Protein AF-A0A351FQI9-F1 (afdb_monomer)

pLDDT: mean 76.9, std 21.75, range [31.52, 98.38]

Foldseek 3Di:
DALCPDPDVVSNLVSLLVLLVVLDPPVVLVVSLLVQLVDPDLSSNLSSLLSCQSNVNLVSSPVSLLCQLVPPDLVSNVSSLVSCLLHDVVSCPVVVVSNVVSCVVNQPVPDPPDDPDDPPPCPSVVVVVVPPDPNPDDDDPPPDDPDD

Structure (mmCIF, N/CA/C/O backbone):
data_AF-A0A351FQI9-F1
#
_entry.id   AF-A0A351FQI9-F1
#
loop_
_atom_site.group_PDB
_atom_site.id
_atom_site.type_symbol
_atom_site.label_atom_id
_atom_site.label_alt_id
_atom_site.label_comp_id
_atom_site.label_asym_id
_atom_site.label_entity_id
_atom_site.label_seq_id
_atom_site.pdbx_PDB_ins_code
_atom_site.Cartn_x
_atom_site.Cartn_y
_atom_site.Cartn_z
_atom_site.occupancy
_atom_site.B_iso_or_equiv
_atom_site.auth_seq_id
_atom_site.auth_comp_id
_atom_site.auth_asym_id
_atom_site.auth_atom_id
_atom_site.pdbx_PDB_model_num
ATOM 1 N N . MET A 1 1 ? -12.269 -6.468 18.131 1.00 56.91 1 MET A N 1
ATOM 2 C CA . MET A 1 1 ? -11.837 -7.125 16.879 1.00 56.91 1 MET A CA 1
ATOM 3 C C . MET A 1 1 ? -12.024 -6.130 15.751 1.00 56.91 1 MET A C 1
ATOM 5 O O . MET A 1 1 ? -13.149 -5.701 15.520 1.00 56.91 1 MET A O 1
ATOM 9 N N . THR A 1 2 ? -10.935 -5.660 15.147 1.00 82.00 2 THR A N 1
ATOM 10 C CA . THR A 1 2 ? -11.001 -4.618 14.114 1.00 82.00 2 THR A CA 1
ATOM 11 C C . THR A 1 2 ? -11.110 -5.270 12.737 1.00 82.00 2 THR A C 1
ATOM 13 O O . THR A 1 2 ? -10.709 -6.420 12.563 1.00 82.00 2 THR A O 1
ATOM 16 N N . ARG A 1 3 ? -11.647 -4.569 11.729 1.00 92.31 3 ARG A N 1
ATOM 17 C CA . ARG A 1 3 ? -11.693 -5.110 10.354 1.00 92.31 3 ARG A CA 1
ATOM 18 C C . ARG A 1 3 ? -10.292 -5.305 9.749 1.00 92.31 3 ARG A C 1
ATOM 20 O O . ARG A 1 3 ? -10.162 -6.065 8.796 1.00 92.31 3 ARG A O 1
ATOM 27 N N . LEU A 1 4 ? -9.261 -4.693 10.337 1.00 92.81 4 LEU A N 1
ATOM 28 C CA . LEU A 1 4 ? -7.853 -4.940 10.017 1.00 92.81 4 LEU A CA 1
ATOM 29 C C . LEU A 1 4 ? -7.311 -6.264 10.567 1.00 92.81 4 LEU A C 1
ATOM 31 O O . LEU A 1 4 ? -6.253 -6.687 10.132 1.00 92.81 4 LEU A O 1
ATOM 35 N N . ASP A 1 5 ? -8.017 -6.934 11.475 1.00 93.25 5 ASP A N 1
ATOM 36 C CA . ASP A 1 5 ? -7.635 -8.261 11.980 1.00 93.25 5 ASP A CA 1
ATOM 37 C C . ASP A 1 5 ? -8.510 -9.372 11.370 1.00 93.25 5 ASP A C 1
ATOM 39 O O . ASP A 1 5 ? -8.527 -10.504 11.852 1.00 93.25 5 ASP A O 1
ATOM 43 N N . ALA A 1 6 ? -9.296 -9.055 10.334 1.00 96.00 6 ALA A N 1
ATOM 44 C CA . ALA A 1 6 ? -10.146 -10.036 9.672 1.00 96.00 6 ALA A CA 1
ATOM 45 C C . ALA A 1 6 ? -9.291 -11.133 9.007 1.00 96.00 6 ALA A C 1
ATOM 47 O O . ALA A 1 6 ? -8.245 -10.815 8.440 1.00 96.00 6 ALA A O 1
ATOM 48 N N . PRO A 1 7 ? -9.729 -12.406 9.007 1.00 95.75 7 PRO A N 1
ATOM 49 C CA . PRO A 1 7 ? -8.964 -13.494 8.392 1.00 95.75 7 PRO A CA 1
ATOM 50 C C . PRO A 1 7 ? -8.788 -13.300 6.878 1.00 95.75 7 PRO A C 1
ATOM 52 O O . PRO A 1 7 ? -7.731 -13.604 6.327 1.00 95.75 7 PRO A O 1
ATOM 55 N N . ASP A 1 8 ? -9.790 -12.722 6.214 1.00 97.06 8 ASP A N 1
ATOM 56 C CA . ASP A 1 8 ? -9.751 -12.419 4.786 1.00 97.06 8 ASP A CA 1
ATOM 57 C C . ASP A 1 8 ? -8.998 -11.108 4.502 1.00 97.06 8 ASP A C 1
ATOM 59 O O . ASP A 1 8 ? -9.376 -10.023 4.960 1.00 97.06 8 ASP A O 1
ATOM 63 N N . SER A 1 9 ? -7.952 -11.209 3.681 1.00 97.50 9 SER A N 1
ATOM 64 C CA . SER A 1 9 ? -7.152 -10.067 3.238 1.00 97.50 9 SER A CA 1
ATOM 65 C C . SER A 1 9 ? -7.940 -9.021 2.443 1.00 97.50 9 SER A C 1
ATOM 67 O O . SER A 1 9 ? -7.582 -7.847 2.485 1.00 97.50 9 SER A O 1
ATOM 69 N N . ALA A 1 10 ? -9.029 -9.393 1.763 1.00 96.94 10 ALA A N 1
ATOM 70 C CA . ALA A 1 10 ? -9.891 -8.444 1.065 1.00 96.94 10 ALA A CA 1
ATOM 71 C C . ALA A 1 10 ? -10.618 -7.522 2.055 1.00 96.94 10 ALA A C 1
ATOM 73 O O . ALA A 1 10 ? -10.689 -6.311 1.842 1.00 96.94 10 ALA A O 1
ATOM 74 N N . ILE A 1 11 ? -11.095 -8.066 3.180 1.00 97.81 11 ILE A N 1
ATOM 75 C CA . ILE A 1 11 ? -11.727 -7.273 4.244 1.00 97.81 11 ILE A CA 1
ATOM 76 C C . ILE A 1 11 ? -10.700 -6.323 4.867 1.00 97.81 11 ILE A C 1
ATOM 78 O O . ILE A 1 11 ? -10.988 -5.135 5.032 1.00 97.81 11 ILE A O 1
ATOM 82 N N . ARG A 1 12 ? -9.489 -6.817 5.156 1.00 97.88 12 ARG A N 1
ATOM 83 C CA . ARG A 1 12 ? -8.397 -5.981 5.682 1.00 97.88 12 ARG A CA 1
ATOM 84 C C . ARG A 1 12 ? -7.996 -4.883 4.699 1.00 97.88 12 ARG A C 1
ATOM 86 O O . ARG A 1 12 ? -7.794 -3.741 5.107 1.00 97.88 12 ARG A O 1
ATOM 93 N N . PHE A 1 13 ? -7.947 -5.198 3.404 1.00 97.19 13 PHE A N 1
ATOM 94 C CA . PHE A 1 13 ? -7.662 -4.233 2.344 1.00 97.19 13 PHE A CA 1
ATOM 95 C C . PHE A 1 13 ? -8.684 -3.099 2.348 1.00 97.19 13 PHE A C 1
ATOM 97 O O . PHE A 1 13 ? -8.288 -1.938 2.404 1.00 97.19 13 PHE A O 1
ATOM 104 N N . TRP A 1 14 ? -9.982 -3.415 2.344 1.00 96.56 14 TRP A N 1
ATOM 105 C CA . TRP A 1 14 ? -11.033 -2.396 2.358 1.00 96.56 14 TRP A CA 1
ATOM 106 C C . TRP A 1 14 ? -11.047 -1.585 3.654 1.00 96.56 14 TRP A C 1
ATOM 108 O O . TRP A 1 14 ? -11.287 -0.381 3.604 1.00 96.56 14 TRP A O 1
ATOM 118 N N . ALA A 1 15 ? -10.715 -2.199 4.792 1.00 95.69 15 ALA A N 1
ATOM 119 C CA . ALA A 1 15 ? -10.540 -1.478 6.049 1.00 95.69 15 ALA A CA 1
ATOM 120 C C . ALA A 1 15 ? -9.395 -0.451 5.965 1.00 95.69 15 ALA A C 1
ATOM 122 O O . ALA A 1 15 ? -9.604 0.723 6.269 1.00 95.69 15 ALA A O 1
ATOM 123 N N . ALA A 1 16 ? -8.218 -0.856 5.473 1.00 96.00 16 ALA A N 1
ATOM 124 C CA . ALA A 1 16 ? -7.091 0.054 5.256 1.00 96.00 16 ALA A CA 1
ATOM 125 C C . ALA A 1 16 ? -7.427 1.153 4.230 1.00 96.00 16 ALA A C 1
ATOM 127 O O . ALA A 1 16 ? -7.057 2.311 4.409 1.00 96.00 16 ALA A O 1
ATOM 128 N N . MET A 1 17 ? -8.173 0.813 3.174 1.00 94.75 17 MET A N 1
ATOM 129 C CA . MET A 1 17 ? -8.619 1.763 2.150 1.00 94.75 17 MET A CA 1
ATOM 130 C C . MET A 1 17 ? -9.591 2.802 2.730 1.00 94.75 17 MET A C 1
ATOM 132 O O . MET A 1 17 ? -9.505 3.983 2.400 1.00 94.75 17 MET A O 1
ATOM 136 N N . GLY A 1 18 ? -10.451 2.396 3.668 1.00 94.06 18 GLY A N 1
ATOM 137 C CA . GLY A 1 18 ? -11.277 3.315 4.449 1.00 94.06 18 GLY A CA 1
ATOM 138 C C . GLY A 1 18 ? -10.438 4.361 5.187 1.00 94.06 18 GLY A C 1
ATOM 139 O O . GLY A 1 18 ? -10.752 5.546 5.135 1.00 94.06 18 GLY A O 1
ATOM 140 N N . PHE A 1 19 ? -9.316 3.966 5.794 1.00 93.00 19 PHE A N 1
ATOM 141 C CA . PHE A 1 19 ? -8.433 4.914 6.489 1.00 93.00 19 PHE A CA 1
ATOM 142 C C . PHE A 1 19 ? -7.716 5.859 5.526 1.00 93.00 19 PHE A C 1
ATOM 144 O O . PHE A 1 19 ? -7.605 7.053 5.804 1.00 93.00 19 PHE A O 1
ATOM 151 N N . VAL A 1 20 ? -7.291 5.353 4.363 1.00 90.19 20 VAL A N 1
ATOM 152 C CA . VAL A 1 20 ? -6.745 6.180 3.274 1.00 90.19 20 VAL A CA 1
ATOM 153 C C . VAL A 1 20 ? -7.745 7.255 2.844 1.00 90.19 20 VAL A C 1
ATOM 155 O O . VAL A 1 20 ? -7.347 8.394 2.598 1.00 90.19 20 VAL A O 1
ATOM 158 N N . ALA A 1 21 ? -9.027 6.901 2.738 1.00 90.06 21 ALA A N 1
ATOM 159 C CA . ALA A 1 21 ? -10.083 7.829 2.348 1.00 90.06 21 ALA A CA 1
ATOM 160 C C . ALA A 1 21 ? -10.375 8.869 3.440 1.00 90.06 21 ALA A C 1
ATOM 162 O O . ALA A 1 21 ? -10.549 10.041 3.118 1.00 90.06 21 ALA A O 1
ATOM 163 N N . LEU A 1 22 ? -10.378 8.453 4.712 1.00 89.12 22 LEU A N 1
ATOM 164 C CA . LEU A 1 22 ? -10.642 9.333 5.853 1.00 89.12 22 LEU A CA 1
ATOM 165 C C . LEU A 1 22 ? -9.548 10.382 6.075 1.00 89.12 22 LEU A C 1
ATOM 167 O O . LEU A 1 22 ? -9.868 11.483 6.506 1.00 89.12 22 LEU A O 1
ATOM 171 N N . ARG A 1 23 ? -8.274 10.046 5.807 1.00 85.12 23 ARG A N 1
ATOM 172 C CA . ARG A 1 23 ? -7.108 10.928 6.048 1.00 85.12 23 ARG A CA 1
ATOM 173 C C . ARG A 1 23 ? -7.119 11.580 7.432 1.00 85.12 23 ARG A C 1
ATOM 175 O O . ARG A 1 23 ? -6.855 12.768 7.582 1.00 85.12 23 ARG A O 1
ATOM 182 N N . SER A 1 24 ? -7.476 10.794 8.433 1.00 86.25 24 SER A N 1
ATOM 183 C CA . SER A 1 24 ? -7.625 11.274 9.796 1.00 86.25 24 SER A CA 1
ATOM 184 C C . SER A 1 24 ? -6.379 10.944 10.611 1.00 86.25 24 SER A C 1
ATOM 186 O O . SER A 1 24 ? -5.883 9.818 10.558 1.00 86.25 24 SER A O 1
ATOM 188 N N . ASP A 1 25 ? -5.919 11.917 11.396 1.00 86.62 25 ASP A N 1
ATOM 189 C CA . ASP A 1 25 ? -4.901 11.742 12.438 1.00 86.62 25 ASP A CA 1
ATOM 190 C C . ASP A 1 25 ? -5.480 11.165 13.742 1.00 86.62 25 ASP A C 1
ATOM 192 O O . ASP A 1 25 ? -4.869 11.278 14.806 1.00 86.62 25 ASP A O 1
ATOM 196 N N . ASP A 1 26 ? -6.657 10.532 13.677 1.00 91.06 26 ASP A N 1
ATOM 197 C CA . ASP A 1 26 ? -7.210 9.787 14.800 1.00 91.06 26 ASP A CA 1
ATOM 198 C C . ASP A 1 26 ? -6.138 8.830 15.375 1.00 91.06 26 ASP A C 1
ATOM 200 O O . ASP A 1 26 ? -5.546 8.041 14.622 1.00 91.06 26 ASP A O 1
ATOM 204 N N . PRO A 1 27 ? -5.862 8.876 16.695 1.00 90.50 27 PRO A N 1
ATOM 205 C CA . PRO A 1 27 ? -4.794 8.089 17.311 1.00 90.50 27 PRO A CA 1
ATOM 206 C C . PRO A 1 27 ? -4.900 6.584 17.048 1.00 90.50 27 PRO A C 1
ATOM 208 O O . PRO A 1 27 ? -3.887 5.880 16.955 1.00 90.50 27 PRO A O 1
ATOM 211 N N . TRP A 1 28 ? -6.119 6.068 16.903 1.00 89.69 28 TRP A N 1
ATOM 212 C CA . TRP A 1 28 ? -6.340 4.669 16.584 1.00 89.69 28 TRP A CA 1
ATOM 213 C C . TRP A 1 28 ? -5.962 4.355 15.131 1.00 89.69 28 TRP A C 1
ATOM 215 O O . TRP A 1 28 ? -5.283 3.360 14.883 1.00 89.69 28 TRP A O 1
ATOM 225 N N . ILE A 1 29 ? -6.296 5.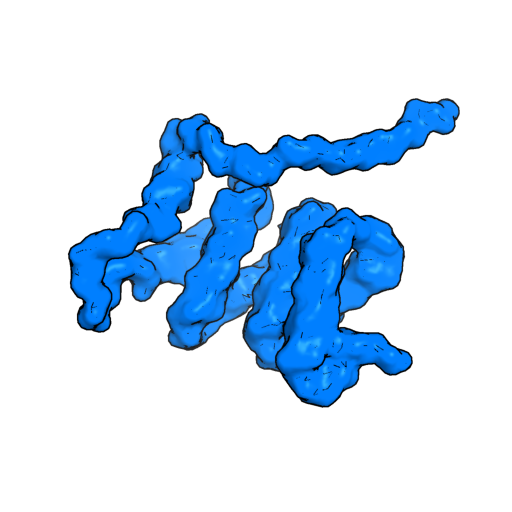220 14.168 1.00 89.69 29 ILE A N 1
ATOM 226 C CA . ILE A 1 29 ? -5.872 5.048 12.766 1.00 89.69 29 ILE A CA 1
ATOM 227 C C . ILE A 1 29 ? -4.345 5.124 12.653 1.00 89.69 29 ILE A C 1
ATOM 229 O O . ILE A 1 29 ? -3.719 4.258 12.032 1.00 89.69 29 ILE A O 1
ATOM 233 N N . VAL A 1 30 ? -3.740 6.124 13.298 1.00 89.75 30 VAL A N 1
ATOM 234 C CA . VAL A 1 30 ? -2.286 6.341 13.299 1.00 89.75 30 VAL A CA 1
ATOM 235 C C . VAL A 1 30 ? -1.533 5.140 13.875 1.00 89.75 30 VAL A C 1
ATOM 237 O O . VAL A 1 30 ? -0.466 4.792 13.371 1.00 89.75 30 VAL A O 1
ATOM 240 N N . SER A 1 31 ? -2.082 4.478 14.896 1.00 91.38 31 SER A N 1
ATOM 241 C CA . SER A 1 31 ? -1.472 3.282 15.493 1.00 91.38 31 SER A CA 1
ATOM 242 C C . SER A 1 31 ? -1.766 1.989 14.723 1.00 91.38 31 SER A C 1
ATOM 244 O O . SER A 1 31 ? -0.949 1.068 14.742 1.00 91.38 31 SER A O 1
ATOM 246 N N . ALA A 1 32 ? -2.885 1.910 13.999 1.00 94.00 32 ALA A N 1
ATOM 247 C CA . ALA A 1 32 ? -3.277 0.710 13.264 1.00 94.00 32 ALA A CA 1
ATOM 248 C C . ALA A 1 32 ? -2.575 0.561 11.900 1.00 94.00 32 ALA A C 1
ATOM 250 O O . ALA A 1 32 ? -2.242 -0.556 11.490 1.00 94.00 32 ALA A O 1
ATOM 251 N N . LEU A 1 33 ? -2.318 1.667 11.194 1.00 95.06 33 LEU A N 1
ATOM 252 C CA . LEU A 1 33 ? -1.694 1.643 9.865 1.00 95.06 33 LEU A CA 1
ATOM 253 C C . LEU A 1 33 ? -0.284 1.009 9.836 1.00 95.06 33 LEU A C 1
ATOM 255 O O . LEU A 1 33 ? -0.034 0.215 8.927 1.00 95.06 33 LEU A O 1
ATOM 259 N N . PRO A 1 34 ? 0.628 1.260 10.802 1.00 96.25 34 PRO A N 1
ATOM 260 C CA . PRO A 1 34 ? 1.934 0.596 10.839 1.00 96.25 34 PRO A CA 1
ATOM 261 C C . PRO A 1 34 ? 1.842 -0.930 10.949 1.00 96.25 34 PRO A C 1
ATOM 263 O O . PRO A 1 34 ? 2.632 -1.633 10.324 1.00 96.25 34 PRO A O 1
ATOM 266 N N . LYS A 1 35 ? 0.853 -1.453 11.689 1.00 95.50 35 LYS A N 1
ATOM 267 C CA . LYS A 1 35 ? 0.599 -2.899 11.769 1.00 95.50 35 LYS A CA 1
ATOM 268 C C . LYS A 1 35 ? 0.133 -3.442 10.416 1.00 95.50 35 LYS A C 1
ATOM 270 O O . LYS A 1 35 ? 0.670 -4.433 9.934 1.00 95.50 35 LYS A O 1
ATOM 275 N N . ALA A 1 36 ? -0.811 -2.761 9.764 1.00 97.06 36 ALA A N 1
ATOM 276 C CA . ALA A 1 36 ? -1.306 -3.153 8.442 1.00 97.06 36 ALA A CA 1
ATOM 277 C C . ALA A 1 36 ? -0.233 -3.051 7.333 1.00 97.06 36 ALA A C 1
ATOM 279 O O . ALA A 1 36 ? -0.280 -3.782 6.347 1.00 97.06 36 ALA A O 1
ATOM 280 N N . ALA A 1 37 ? 0.782 -2.197 7.495 1.00 97.81 37 ALA A N 1
ATOM 281 C CA . ALA A 1 37 ? 1.930 -2.123 6.585 1.00 97.81 37 ALA A CA 1
ATOM 282 C C . ALA A 1 37 ? 2.835 -3.379 6.637 1.00 97.81 37 ALA A C 1
ATOM 284 O O . ALA A 1 37 ? 3.657 -3.597 5.739 1.00 97.81 37 ALA A O 1
ATOM 285 N N . GLN A 1 38 ? 2.660 -4.224 7.656 1.00 97.50 38 GLN A N 1
ATOM 286 C CA . GLN A 1 38 ? 3.363 -5.496 7.849 1.00 97.50 38 GLN A CA 1
ATOM 287 C C . GLN A 1 38 ? 2.487 -6.722 7.528 1.00 97.50 38 GLN A C 1
ATOM 289 O O . GLN A 1 38 ? 2.900 -7.842 7.796 1.00 97.50 38 GLN A O 1
ATOM 294 N N . ASP A 1 39 ? 1.292 -6.524 6.961 1.00 98.31 39 ASP A N 1
ATOM 295 C CA . ASP A 1 39 ? 0.350 -7.602 6.629 1.00 98.31 39 ASP A CA 1
ATOM 296 C C . ASP A 1 39 ? 0.929 -8.633 5.645 1.00 98.31 39 ASP A C 1
ATOM 298 O O . ASP A 1 39 ? 1.678 -8.276 4.742 1.00 98.31 39 ASP A O 1
ATOM 302 N N . ASP A 1 40 ? 0.512 -9.896 5.729 1.00 97.12 40 ASP A N 1
ATOM 303 C CA . ASP A 1 40 ? 0.941 -10.936 4.780 1.00 97.12 40 ASP A CA 1
ATOM 304 C C . ASP A 1 40 ? 0.524 -10.632 3.326 1.00 97.12 40 ASP A C 1
ATOM 306 O O . ASP A 1 40 ? 1.190 -11.029 2.365 1.00 97.12 40 ASP A O 1
ATOM 310 N N . SER A 1 41 ? -0.579 -9.901 3.135 1.00 97.81 41 SER A N 1
ATOM 311 C CA . SER A 1 41 ? -1.066 -9.499 1.819 1.00 97.81 41 SER A CA 1
ATOM 312 C C . SER A 1 41 ? -0.390 -8.224 1.337 1.00 97.81 41 SER A C 1
ATOM 314 O O . SER A 1 41 ? -0.592 -7.134 1.878 1.00 97.81 41 SER A O 1
ATOM 316 N N . ILE A 1 42 ? 0.313 -8.317 0.206 1.00 97.75 42 ILE A N 1
ATOM 317 C CA . ILE A 1 42 ? 0.956 -7.154 -0.416 1.00 97.75 42 ILE A CA 1
ATOM 318 C C . ILE A 1 42 ? -0.033 -6.023 -0.734 1.00 97.75 42 ILE A C 1
ATOM 320 O O . ILE A 1 42 ? 0.315 -4.848 -0.642 1.00 97.75 42 ILE A O 1
ATOM 324 N N . SER A 1 43 ? -1.285 -6.359 -1.069 1.00 97.06 43 SER A N 1
ATOM 325 C CA . SER A 1 43 ? -2.308 -5.347 -1.345 1.00 97.06 43 SER A CA 1
ATOM 326 C C . SER A 1 43 ? -2.672 -4.562 -0.089 1.00 97.06 43 SER A C 1
ATOM 328 O O . SER A 1 43 ? -2.854 -3.351 -0.181 1.00 97.06 43 SER A O 1
ATOM 330 N N . VAL A 1 44 ? -2.744 -5.219 1.073 1.00 98.31 44 VAL A N 1
ATOM 331 C CA . VAL A 1 44 ? -2.994 -4.547 2.357 1.00 98.31 44 VAL A CA 1
ATOM 332 C C . VAL A 1 44 ? -1.799 -3.672 2.722 1.00 98.31 44 VAL A C 1
ATOM 334 O O . VAL A 1 44 ? -1.988 -2.495 3.024 1.00 98.31 44 VAL A O 1
ATOM 337 N N . ARG A 1 45 ? -0.575 -4.198 2.584 1.00 98.38 45 ARG A N 1
ATOM 338 C CA . ARG A 1 45 ? 0.660 -3.453 2.867 1.00 98.38 45 ARG A CA 1
ATOM 339 C C . ARG A 1 45 ? 0.767 -2.157 2.070 1.00 98.38 45 ARG A C 1
ATOM 341 O O . ARG A 1 45 ? 1.006 -1.106 2.656 1.00 98.38 45 ARG A O 1
ATOM 348 N N . ILE A 1 46 ? 0.571 -2.218 0.748 1.00 97.44 46 ILE A N 1
ATOM 349 C CA . ILE A 1 46 ? 0.646 -1.036 -0.129 1.00 97.44 46 ILE A CA 1
ATOM 350 C C . ILE A 1 46 ? -0.439 -0.021 0.245 1.00 97.44 46 ILE A C 1
ATOM 352 O O . ILE A 1 46 ? -0.162 1.174 0.324 1.00 97.44 46 ILE A O 1
ATOM 356 N N . THR A 1 47 ? -1.667 -0.474 0.511 1.00 97.19 47 THR A N 1
ATOM 357 C CA . THR A 1 47 ? -2.765 0.421 0.907 1.00 97.19 47 THR A CA 1
ATOM 358 C C . THR A 1 47 ? -2.495 1.087 2.255 1.00 97.19 47 THR A C 1
ATOM 360 O O . THR A 1 47 ? -2.695 2.292 2.389 1.00 97.19 47 THR A O 1
ATOM 363 N N . ALA A 1 48 ? -1.986 0.344 3.238 1.00 97.38 48 ALA A N 1
ATOM 364 C CA . ALA A 1 48 ? -1.598 0.902 4.528 1.00 97.38 48 ALA A CA 1
ATOM 365 C C . ALA A 1 48 ? -0.442 1.907 4.389 1.00 97.38 48 ALA A C 1
ATOM 367 O O . ALA A 1 48 ? -0.499 2.995 4.961 1.00 97.38 48 ALA A O 1
ATOM 368 N N . ALA A 1 49 ? 0.561 1.592 3.563 1.00 96.94 49 ALA A N 1
ATOM 369 C CA . ALA A 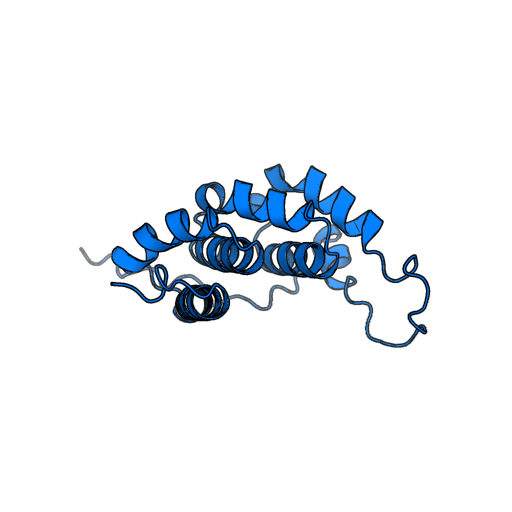1 49 ? 1.655 2.504 3.242 1.00 96.94 49 ALA A CA 1
ATOM 370 C C . ALA A 1 49 ? 1.154 3.793 2.578 1.00 96.94 49 ALA A C 1
ATOM 372 O O . ALA A 1 49 ? 1.583 4.875 2.959 1.00 96.94 49 ALA A O 1
ATOM 373 N N . ASN A 1 50 ? 0.197 3.707 1.650 1.00 94.94 50 ASN A N 1
ATOM 374 C CA . ASN A 1 50 ? -0.458 4.880 1.066 1.00 94.94 50 ASN A CA 1
ATOM 375 C C . ASN A 1 50 ? -1.144 5.741 2.140 1.00 94.94 50 ASN A C 1
ATOM 377 O O . ASN A 1 50 ? -1.022 6.962 2.126 1.00 94.94 50 ASN A O 1
ATOM 381 N N . GLY A 1 51 ? -1.813 5.117 3.113 1.00 94.19 51 GLY A N 1
ATOM 382 C CA . GLY A 1 51 ? -2.391 5.823 4.259 1.00 94.19 51 GLY A CA 1
ATOM 383 C C . GLY A 1 51 ? -1.331 6.581 5.056 1.00 94.19 51 GLY A C 1
ATOM 384 O O . GLY A 1 51 ? -1.472 7.779 5.278 1.00 94.19 51 GLY A O 1
ATOM 385 N N . LEU A 1 52 ? -0.233 5.907 5.405 1.00 94.75 52 LEU A N 1
ATOM 386 C CA . LEU A 1 52 ? 0.891 6.506 6.130 1.00 94.75 52 LEU A CA 1
ATOM 387 C C . LEU A 1 52 ? 1.523 7.668 5.358 1.00 94.75 52 LEU A C 1
ATOM 389 O O . LEU A 1 52 ? 1.801 8.706 5.949 1.00 94.75 52 LEU A O 1
ATOM 393 N N . PHE A 1 53 ? 1.697 7.529 4.044 1.00 92.56 53 PHE A N 1
ATOM 394 C CA . PHE A 1 53 ? 2.224 8.593 3.190 1.00 92.56 53 PHE A CA 1
ATOM 395 C C . PHE A 1 53 ? 1.279 9.795 3.119 1.00 92.56 53 PHE A C 1
ATOM 397 O O . PHE A 1 53 ? 1.727 10.927 3.256 1.00 92.56 53 PHE A O 1
ATOM 404 N N . ASN A 1 54 ? -0.033 9.569 3.019 1.00 89.88 54 ASN A N 1
ATOM 405 C CA . ASN A 1 54 ? -1.017 10.656 3.044 1.00 89.88 54 ASN A CA 1
ATOM 406 C C . ASN A 1 54 ? -1.043 11.423 4.376 1.00 89.88 54 ASN A C 1
ATOM 408 O O . ASN A 1 54 ? -1.451 12.579 4.382 1.00 89.88 54 ASN A O 1
ATOM 412 N N . LEU A 1 55 ? -0.601 10.799 5.472 1.00 90.50 55 LEU A N 1
ATOM 413 C CA . LEU A 1 55 ? -0.427 11.428 6.787 1.00 90.50 55 LEU A CA 1
ATOM 414 C C . LEU A 1 55 ? 0.996 11.991 6.998 1.00 90.50 55 LEU A C 1
ATOM 416 O O . LEU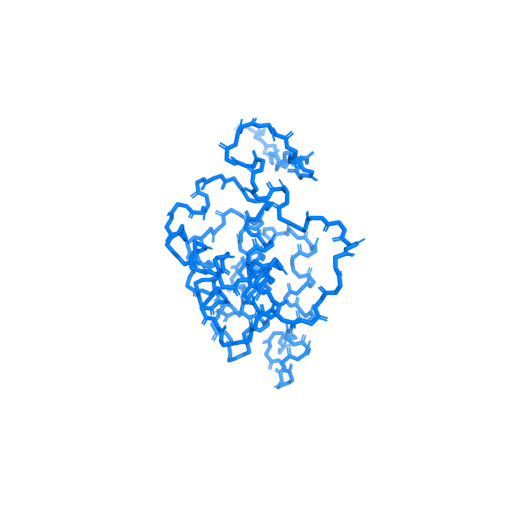 A 1 55 ? 1.354 12.364 8.112 1.00 90.50 55 LEU A O 1
ATOM 420 N N . GLY A 1 56 ? 1.854 11.993 5.970 1.00 90.75 56 GLY A N 1
ATOM 421 C CA . GLY A 1 56 ? 3.247 12.455 6.061 1.00 90.75 56 GLY A CA 1
ATOM 422 C C . GLY A 1 56 ? 4.190 11.524 6.837 1.00 90.75 56 GLY A C 1
ATOM 423 O O . GLY A 1 56 ? 5.338 11.873 7.107 1.00 90.75 56 GLY A O 1
ATOM 424 N N . ARG A 1 57 ? 3.747 10.314 7.192 1.00 91.81 57 ARG A N 1
ATOM 425 C CA . ARG A 1 57 ? 4.494 9.322 7.988 1.00 91.81 57 ARG A CA 1
ATOM 426 C C . ARG A 1 57 ? 5.286 8.372 7.088 1.00 91.81 57 ARG A C 1
ATOM 428 O O . ARG A 1 57 ? 5.156 7.152 7.186 1.00 91.81 57 ARG A O 1
ATOM 435 N N . HIS A 1 58 ? 6.102 8.932 6.195 1.00 92.19 58 HIS A N 1
ATOM 436 C CA . HIS A 1 58 ? 6.784 8.183 5.130 1.00 92.19 58 HIS A CA 1
ATOM 437 C C . HIS A 1 58 ? 7.636 7.023 5.659 1.00 92.19 58 HIS A C 1
ATOM 439 O O . HIS A 1 58 ? 7.552 5.918 5.125 1.00 92.19 58 HIS A O 1
ATOM 445 N N . GLU A 1 59 ? 8.393 7.232 6.743 1.00 92.12 59 GLU A N 1
ATOM 446 C CA . GLU A 1 59 ? 9.281 6.190 7.282 1.00 92.12 59 GLU A CA 1
ATOM 447 C C . GLU A 1 59 ? 8.505 4.944 7.729 1.00 92.12 59 GLU A C 1
ATOM 449 O O . GLU A 1 59 ? 8.915 3.820 7.447 1.00 92.12 59 GLU A O 1
ATOM 454 N N . ALA A 1 60 ? 7.322 5.127 8.325 1.00 93.88 60 ALA A N 1
ATOM 455 C CA . ALA A 1 60 ? 6.479 4.016 8.760 1.00 93.88 60 ALA A CA 1
ATOM 456 C C . ALA A 1 60 ? 5.927 3.192 7.580 1.00 93.88 60 ALA A C 1
ATOM 458 O O . ALA A 1 60 ? 5.682 1.995 7.722 1.00 93.88 60 ALA A O 1
ATOM 459 N N . GLY A 1 61 ? 5.725 3.814 6.411 1.00 95.12 61 GLY A N 1
ATOM 460 C CA . GLY A 1 61 ? 5.247 3.143 5.196 1.00 95.12 61 GLY A CA 1
ATOM 461 C C . GLY A 1 61 ? 6.361 2.655 4.263 1.00 95.12 61 GLY A C 1
ATOM 462 O O . GLY A 1 61 ? 6.086 1.929 3.306 1.00 95.12 61 GLY A O 1
ATOM 463 N N . ARG A 1 62 ? 7.617 3.041 4.512 1.00 94.81 62 ARG A N 1
ATOM 464 C CA . ARG A 1 62 ? 8.725 2.903 3.556 1.00 94.81 62 ARG A CA 1
ATOM 465 C C . ARG A 1 62 ? 8.987 1.456 3.148 1.00 94.81 62 ARG A C 1
ATOM 467 O O . ARG A 1 62 ? 9.022 1.152 1.958 1.00 94.81 62 ARG A O 1
ATOM 474 N N . LEU A 1 63 ? 9.136 0.549 4.115 1.00 95.88 63 LEU A N 1
ATOM 475 C CA . LEU A 1 63 ? 9.433 -0.865 3.837 1.00 95.88 63 LEU A CA 1
ATOM 476 C C . LEU A 1 63 ? 8.289 -1.575 3.100 1.00 95.88 63 LEU A C 1
ATOM 478 O O . LEU A 1 63 ? 8.531 -2.427 2.245 1.00 95.88 63 LEU A O 1
ATOM 482 N N . ALA A 1 64 ? 7.042 -1.215 3.404 1.00 97.25 64 ALA A N 1
ATOM 483 C CA . ALA A 1 64 ? 5.875 -1.714 2.686 1.00 97.25 64 ALA A CA 1
ATOM 484 C C . ALA A 1 64 ? 5.863 -1.244 1.226 1.00 97.25 64 ALA A C 1
ATOM 486 O O . ALA A 1 64 ? 5.548 -2.031 0.332 1.00 97.25 64 ALA A O 1
ATOM 487 N N . MET A 1 65 ? 6.281 -0.002 0.976 1.00 95.62 65 MET A N 1
ATOM 488 C CA . MET A 1 65 ? 6.372 0.532 -0.376 1.00 95.62 65 MET A CA 1
ATOM 489 C C . MET A 1 65 ? 7.499 -0.106 -1.192 1.00 95.62 65 MET A C 1
ATOM 491 O O . MET A 1 65 ? 7.267 -0.485 -2.338 1.00 95.62 65 MET A O 1
ATOM 495 N N . ILE A 1 66 ? 8.687 -0.297 -0.601 1.00 95.81 66 ILE A N 1
ATOM 496 C CA . ILE A 1 66 ? 9.796 -1.028 -1.247 1.00 95.81 66 ILE A CA 1
ATOM 497 C C . ILE A 1 66 ? 9.327 -2.421 -1.655 1.00 95.81 66 ILE A C 1
ATOM 499 O O . ILE A 1 66 ? 9.463 -2.805 -2.814 1.00 95.81 66 ILE A O 1
ATOM 503 N N . ALA A 1 67 ? 8.693 -3.146 -0.734 1.00 96.12 67 ALA A N 1
ATOM 504 C CA . ALA A 1 67 ? 8.196 -4.475 -1.045 1.00 96.12 67 ALA A CA 1
ATOM 505 C C . ALA A 1 67 ? 7.129 -4.468 -2.145 1.00 96.12 67 ALA A C 1
ATOM 507 O O . ALA A 1 67 ? 7.094 -5.399 -2.939 1.00 96.12 67 ALA A O 1
ATOM 508 N N . GLY A 1 68 ? 6.279 -3.438 -2.216 1.00 95.69 68 GLY A N 1
ATOM 509 C CA . GLY A 1 68 ? 5.322 -3.270 -3.309 1.00 95.69 68 GLY A CA 1
ATOM 510 C C . GLY A 1 68 ? 5.999 -3.051 -4.663 1.00 95.69 68 GLY A C 1
ATOM 511 O O . GLY A 1 68 ? 5.622 -3.691 -5.642 1.00 95.69 68 GLY A O 1
ATOM 512 N N . LEU A 1 69 ? 7.026 -2.198 -4.707 1.00 93.44 69 LEU A N 1
ATOM 513 C CA . LEU A 1 69 ? 7.813 -1.899 -5.911 1.00 93.44 69 LEU A CA 1
ATOM 514 C C . LEU A 1 69 ? 8.624 -3.102 -6.412 1.00 93.44 69 LEU A C 1
ATOM 516 O O . LEU A 1 69 ? 8.854 -3.226 -7.612 1.00 93.44 69 LEU A O 1
ATOM 520 N N . GLU A 1 70 ? 9.037 -3.989 -5.510 1.00 93.88 70 GLU A N 1
ATOM 521 C CA . GLU A 1 70 ? 9.841 -5.175 -5.827 1.00 93.88 70 GLU A CA 1
ATOM 522 C C . GLU A 1 70 ? 8.997 -6.449 -5.988 1.00 93.88 70 GLU A C 1
ATOM 524 O O . GLU A 1 70 ? 9.499 -7.481 -6.439 1.00 93.88 70 GLU A O 1
ATOM 529 N N . TYR A 1 71 ? 7.699 -6.392 -5.671 1.00 94.94 71 TYR A N 1
ATOM 530 C CA . TYR A 1 71 ? 6.836 -7.570 -5.648 1.00 94.94 71 TYR A CA 1
ATOM 531 C C . TYR A 1 71 ? 6.736 -8.240 -7.028 1.00 94.94 71 TYR A C 1
ATOM 533 O O . TYR A 1 71 ? 6.604 -7.524 -8.016 1.00 94.94 71 TYR A O 1
ATOM 541 N N . PRO A 1 72 ? 6.718 -9.581 -7.153 1.00 91.19 72 PRO A N 1
ATOM 542 C CA . PRO A 1 72 ? 6.728 -10.254 -8.461 1.00 91.19 72 PRO A CA 1
ATOM 543 C C . PRO A 1 72 ? 5.563 -9.883 -9.393 1.00 91.19 72 PRO A C 1
ATOM 545 O O . PRO A 1 72 ? 5.694 -9.936 -10.614 1.00 91.19 72 PRO A O 1
ATOM 548 N N . ILE A 1 73 ? 4.415 -9.495 -8.832 1.00 87.25 73 ILE A N 1
ATOM 549 C CA . ILE A 1 73 ? 3.232 -9.113 -9.608 1.00 87.25 73 ILE A CA 1
ATOM 550 C C . ILE A 1 73 ? 3.356 -7.658 -10.072 1.00 87.25 73 ILE A C 1
ATOM 552 O O . ILE A 1 73 ? 3.318 -6.735 -9.258 1.00 87.25 73 ILE A O 1
ATOM 556 N N . ILE A 1 74 ? 3.379 -7.447 -11.392 1.00 83.69 74 ILE A N 1
ATOM 557 C CA . ILE A 1 74 ? 3.465 -6.119 -12.032 1.00 83.69 74 ILE A CA 1
ATOM 558 C C . ILE A 1 74 ? 2.413 -5.139 -11.488 1.00 83.69 74 ILE A C 1
ATOM 560 O O . ILE A 1 74 ? 2.733 -3.990 -11.193 1.00 83.69 74 ILE A O 1
ATOM 564 N N . ALA A 1 75 ? 1.169 -5.586 -11.296 1.00 83.69 75 ALA A N 1
ATOM 565 C CA . ALA A 1 75 ? 0.098 -4.736 -10.774 1.00 83.69 75 ALA A CA 1
ATOM 566 C C . ALA A 1 75 ? 0.391 -4.175 -9.366 1.00 83.69 75 ALA A C 1
ATOM 568 O O . ALA A 1 75 ? -0.009 -3.051 -9.063 1.00 83.69 75 ALA A O 1
ATOM 569 N N . ALA A 1 76 ? 1.109 -4.919 -8.515 1.00 90.44 76 ALA A N 1
ATOM 570 C CA . ALA A 1 76 ? 1.526 -4.436 -7.198 1.00 90.44 76 ALA A CA 1
ATOM 571 C C . ALA A 1 76 ? 2.590 -3.335 -7.324 1.00 90.44 76 ALA A C 1
ATOM 573 O O . ALA A 1 76 ? 2.472 -2.296 -6.673 1.00 90.44 76 ALA A O 1
ATOM 574 N N . ARG A 1 77 ? 3.550 -3.513 -8.241 1.00 90.25 77 ARG A N 1
ATOM 575 C CA . ARG A 1 77 ? 4.584 -2.511 -8.544 1.00 90.25 77 ARG A CA 1
ATOM 576 C C . ARG A 1 77 ? 3.976 -1.214 -9.055 1.00 90.25 77 ARG A C 1
ATOM 578 O O . ARG A 1 77 ? 4.304 -0.147 -8.548 1.00 90.25 77 ARG A O 1
ATOM 585 N N . ILE A 1 78 ? 3.044 -1.319 -10.008 1.00 82.94 78 ILE A N 1
ATOM 586 C CA . ILE A 1 78 ? 2.317 -0.169 -10.561 1.00 82.94 78 ILE A CA 1
ATOM 587 C C . ILE A 1 78 ? 1.561 0.557 -9.450 1.00 82.94 78 ILE A C 1
ATOM 589 O O . ILE A 1 78 ? 1.681 1.770 -9.329 1.00 82.94 78 ILE A O 1
ATOM 593 N N 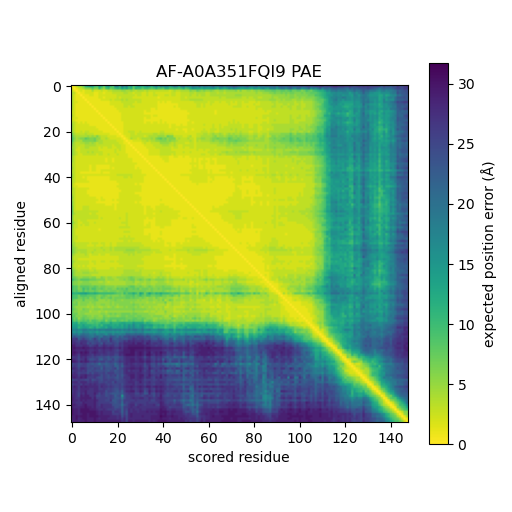. ARG A 1 79 ? 0.819 -0.164 -8.598 1.00 87.12 79 ARG A N 1
ATOM 594 C CA . ARG A 1 79 ? 0.066 0.462 -7.502 1.00 87.12 79 ARG A CA 1
ATOM 595 C C . ARG A 1 79 ? 0.982 1.211 -6.533 1.00 87.12 79 ARG A C 1
ATOM 597 O O . ARG A 1 79 ? 0.660 2.339 -6.169 1.00 87.12 79 ARG A O 1
ATOM 604 N N . ALA A 1 80 ? 2.099 0.599 -6.141 1.00 91.31 80 ALA A N 1
ATOM 605 C CA . ALA A 1 80 ? 3.085 1.231 -5.272 1.00 91.31 80 ALA A CA 1
ATOM 606 C C . ALA A 1 80 ? 3.680 2.491 -5.926 1.00 91.31 80 ALA A C 1
ATOM 608 O O . ALA A 1 80 ? 3.706 3.549 -5.303 1.00 91.31 80 ALA A O 1
ATOM 609 N N . ALA A 1 81 ? 4.063 2.419 -7.204 1.00 87.00 81 ALA A N 1
ATOM 610 C CA . ALA A 1 81 ? 4.567 3.568 -7.955 1.00 87.00 81 ALA A CA 1
ATOM 611 C C . ALA A 1 81 ? 3.531 4.705 -8.053 1.00 87.00 81 ALA A C 1
ATOM 613 O O . ALA A 1 81 ? 3.853 5.851 -7.751 1.00 87.00 81 ALA A O 1
ATOM 614 N N . CYS A 1 82 ? 2.267 4.393 -8.363 1.00 82.44 82 CYS A N 1
ATOM 615 C CA . CYS A 1 82 ? 1.191 5.387 -8.427 1.00 82.44 82 CYS A CA 1
ATOM 616 C C . CYS A 1 82 ? 0.944 6.094 -7.088 1.00 82.44 82 CYS A C 1
ATOM 618 O O . CYS A 1 82 ? 0.539 7.253 -7.078 1.00 82.44 82 CYS A O 1
ATOM 620 N N . THR A 1 83 ? 1.165 5.422 -5.952 1.00 84.19 83 THR A N 1
ATOM 621 C CA . THR A 1 83 ? 1.092 6.091 -4.645 1.00 84.19 83 THR A CA 1
ATOM 622 C C . THR A 1 83 ? 2.151 7.179 -4.511 1.00 84.19 83 THR A C 1
ATOM 624 O O . THR A 1 83 ? 1.856 8.215 -3.925 1.00 84.19 83 THR A O 1
ATOM 627 N N . LEU A 1 84 ? 3.350 6.967 -5.059 1.00 83.44 84 LEU A N 1
ATOM 628 C CA . LEU A 1 84 ? 4.480 7.895 -4.963 1.00 83.44 84 LEU A CA 1
ATOM 629 C C . LEU A 1 84 ? 4.366 9.086 -5.918 1.00 83.44 84 LEU A C 1
ATOM 631 O O . LEU A 1 84 ? 4.874 10.159 -5.596 1.00 83.44 84 LEU A O 1
ATOM 635 N N . ASP A 1 85 ? 3.648 8.932 -7.035 1.00 78.25 85 ASP A N 1
ATOM 636 C CA . ASP A 1 85 ? 3.369 10.016 -7.990 1.00 78.25 85 ASP A CA 1
ATOM 637 C C . ASP A 1 85 ? 2.619 11.198 -7.355 1.00 78.25 85 ASP A C 1
ATOM 639 O O . ASP A 1 85 ? 2.683 12.322 -7.853 1.00 78.25 85 ASP A O 1
ATOM 643 N N . THR A 1 86 ? 1.886 10.964 -6.262 1.00 75.00 86 THR A N 1
ATOM 644 C CA . THR A 1 86 ? 1.111 12.005 -5.572 1.00 75.00 86 THR A CA 1
ATOM 645 C C . THR A 1 86 ? 1.826 12.594 -4.357 1.00 75.00 86 THR A C 1
ATOM 647 O O . THR A 1 86 ? 1.199 13.339 -3.608 1.00 75.00 86 THR A O 1
ATOM 650 N N . GLN A 1 87 ? 3.093 12.240 -4.128 1.00 82.19 87 GLN A N 1
ATOM 651 C CA . GLN A 1 87 ? 3.844 12.592 -2.919 1.00 82.19 87 GLN A CA 1
ATOM 652 C C . GLN A 1 87 ? 4.904 13.652 -3.226 1.00 82.19 87 GLN A C 1
ATOM 654 O O . GLN A 1 87 ? 5.409 13.711 -4.351 1.00 82.19 87 GLN A O 1
ATOM 659 N N . PRO A 1 88 ? 5.272 14.497 -2.248 1.00 79.88 88 PRO A N 1
ATOM 660 C CA . PRO A 1 88 ? 6.376 15.425 -2.436 1.00 79.88 88 PRO A CA 1
ATOM 661 C C . PRO A 1 88 ? 7.693 14.653 -2.655 1.00 79.88 88 PRO A C 1
ATOM 663 O O . PRO A 1 88 ? 7.858 13.570 -2.092 1.00 79.88 88 PRO A O 1
ATOM 666 N N . PRO A 1 89 ? 8.670 15.204 -3.403 1.00 76.75 89 PRO A N 1
ATOM 667 C CA . PRO A 1 89 ? 9.927 14.514 -3.711 1.00 76.75 89 PRO A CA 1
ATOM 668 C C . PRO A 1 89 ? 10.651 13.933 -2.486 1.00 76.75 89 PRO A C 1
ATOM 670 O O . PRO A 1 89 ? 11.115 12.797 -2.538 1.00 76.75 89 PRO A O 1
ATOM 673 N N . VAL A 1 90 ? 10.636 14.657 -1.360 1.00 77.19 90 VAL A N 1
ATOM 674 C CA . VAL A 1 90 ? 11.247 14.238 -0.084 1.00 77.19 90 VAL A CA 1
ATOM 675 C C . VAL A 1 90 ? 10.690 12.915 0.464 1.00 77.19 90 VAL A C 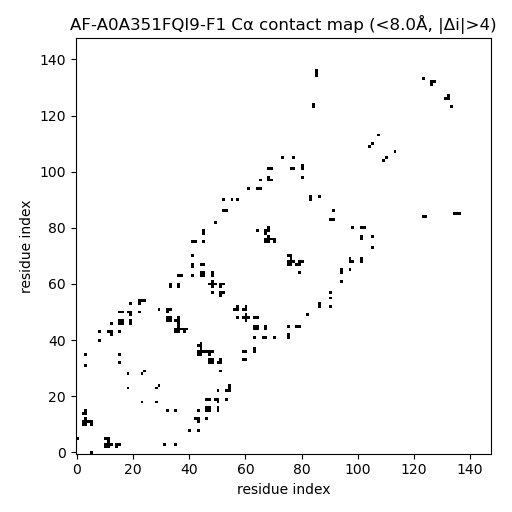1
ATOM 677 O O . VAL A 1 90 ? 11.396 12.185 1.152 1.00 77.19 90 VAL A O 1
ATOM 680 N N . ALA A 1 91 ? 9.442 12.559 0.138 1.00 75.94 91 ALA A N 1
ATOM 681 C CA . ALA A 1 91 ? 8.841 11.283 0.533 1.00 75.94 91 ALA A CA 1
ATOM 682 C C . ALA A 1 91 ? 9.471 10.083 -0.196 1.00 75.94 91 ALA A C 1
ATOM 684 O O . ALA A 1 91 ? 9.346 8.939 0.245 1.00 75.94 91 ALA A O 1
ATOM 685 N N . ASN A 1 92 ? 10.140 10.345 -1.321 1.00 78.19 92 ASN A N 1
ATOM 686 C CA . ASN A 1 92 ? 10.540 9.339 -2.294 1.00 78.19 92 ASN A CA 1
ATOM 687 C C . ASN A 1 92 ? 12.060 9.147 -2.367 1.00 78.19 92 ASN A C 1
ATOM 689 O O . ASN A 1 92 ? 12.492 8.186 -3.001 1.00 78.19 92 ASN A O 1
ATOM 693 N N . ASP A 1 93 ? 12.876 10.005 -1.745 1.00 81.19 93 ASP A N 1
ATOM 694 C CA . ASP A 1 93 ? 14.342 10.015 -1.907 1.00 81.19 93 ASP A CA 1
ATOM 695 C C . ASP A 1 93 ? 14.980 8.643 -1.654 1.00 81.19 93 ASP A C 1
ATOM 697 O O . ASP A 1 93 ? 15.753 8.134 -2.467 1.00 81.19 93 ASP A O 1
ATOM 701 N N . GLN A 1 94 ? 14.577 7.983 -0.570 1.00 80.88 94 GLN A N 1
ATOM 702 C CA . GLN A 1 94 ? 15.073 6.651 -0.212 1.00 80.88 94 GLN A CA 1
ATOM 703 C C . GLN A 1 94 ? 14.438 5.517 -1.037 1.00 80.88 94 GLN A C 1
ATOM 705 O O . GLN A 1 94 ? 14.955 4.401 -1.060 1.00 80.88 94 GLN A O 1
ATOM 710 N N . LEU A 1 95 ? 13.324 5.786 -1.723 1.00 85.25 95 LEU A N 1
ATOM 711 C CA . LEU A 1 95 ? 12.620 4.838 -2.592 1.00 85.25 95 LEU A CA 1
ATOM 712 C C . LEU A 1 95 ? 13.103 4.905 -4.047 1.00 85.25 95 LEU A C 1
ATOM 714 O O . LEU A 1 95 ? 12.793 4.006 -4.830 1.00 85.25 95 LEU A O 1
ATOM 718 N N . GLN A 1 96 ? 13.892 5.924 -4.410 1.00 81.38 96 GLN A N 1
ATOM 719 C CA . GLN A 1 96 ? 14.367 6.155 -5.778 1.00 81.38 96 GLN A CA 1
ATOM 720 C C . GLN A 1 96 ? 15.007 4.924 -6.442 1.00 81.38 96 GLN A C 1
ATOM 722 O O . GLN A 1 96 ? 14.700 4.672 -7.609 1.00 81.38 96 GLN A O 1
ATOM 727 N N . PRO A 1 97 ? 15.860 4.120 -5.772 1.00 86.19 97 PRO A N 1
ATOM 728 C CA . PRO A 1 97 ? 16.436 2.934 -6.406 1.00 86.19 97 PRO A CA 1
ATOM 729 C C . PRO A 1 97 ? 15.374 1.896 -6.796 1.00 86.19 97 PRO A C 1
ATOM 731 O O . PRO A 1 97 ? 15.383 1.402 -7.925 1.00 86.19 97 PRO A O 1
ATOM 734 N N . ALA A 1 98 ? 14.434 1.603 -5.892 1.00 84.00 98 ALA A N 1
ATOM 735 C CA . ALA A 1 98 ? 13.350 0.654 -6.140 1.00 84.00 98 ALA A CA 1
ATOM 736 C C . ALA A 1 98 ? 12.384 1.179 -7.214 1.00 84.00 98 ALA A C 1
ATOM 738 O O . ALA A 1 98 ? 11.989 0.436 -8.111 1.00 84.00 98 ALA A O 1
ATOM 739 N N . LEU A 1 99 ? 12.076 2.478 -7.187 1.00 80.62 99 LEU A N 1
ATOM 740 C CA . LEU A 1 99 ? 11.207 3.124 -8.168 1.00 80.62 99 LEU A CA 1
ATOM 741 C C . LEU A 1 99 ? 11.813 3.121 -9.579 1.00 80.62 99 LEU A C 1
ATOM 743 O O . LEU A 1 99 ? 11.103 2.848 -10.547 1.00 80.62 99 LEU A O 1
ATOM 747 N N . LYS A 1 100 ? 13.124 3.371 -9.710 1.00 82.69 100 LYS A N 1
ATOM 748 C CA . LYS A 1 100 ? 13.831 3.306 -11.001 1.00 82.69 100 LYS A CA 1
ATOM 749 C C . LYS A 1 100 ? 13.757 1.907 -11.610 1.00 82.69 100 LYS A C 1
ATOM 751 O O . LYS A 1 100 ? 13.453 1.788 -12.795 1.00 82.69 100 LYS A O 1
ATOM 756 N N . ARG A 1 101 ? 13.986 0.864 -10.803 1.00 81.75 101 ARG A N 1
ATOM 757 C CA . ARG A 1 101 ? 13.847 -0.536 -11.241 1.00 81.75 101 ARG A CA 1
ATOM 758 C C . ARG A 1 101 ? 12.416 -0.846 -11.673 1.00 81.75 101 ARG A C 1
ATOM 760 O O . ARG A 1 101 ? 12.201 -1.261 -12.807 1.00 81.75 101 ARG A O 1
ATOM 767 N N . ALA A 1 102 ? 11.441 -0.549 -10.812 1.00 79.50 102 ALA A N 1
ATOM 768 C CA . ALA A 1 102 ? 10.031 -0.790 -11.100 1.00 79.50 102 ALA A CA 1
ATOM 769 C C . ALA A 1 102 ? 9.580 -0.083 -12.388 1.00 79.50 102 ALA A C 1
ATOM 771 O O . ALA A 1 102 ? 8.913 -0.692 -13.218 1.00 79.50 102 ALA A O 1
ATOM 772 N N . THR A 1 103 ? 9.989 1.170 -12.604 1.00 75.88 103 THR A N 1
ATOM 773 C CA . THR A 1 103 ? 9.660 1.930 -13.824 1.00 75.88 103 THR A CA 1
ATOM 774 C C . THR A 1 103 ? 10.274 1.309 -15.078 1.00 75.88 103 THR A C 1
ATOM 776 O O . THR A 1 103 ? 9.597 1.198 -16.095 1.00 75.88 103 THR A O 1
ATOM 779 N N . ALA A 1 104 ? 11.536 0.875 -15.022 1.00 76.62 104 ALA A N 1
ATOM 780 C CA . ALA A 1 104 ? 12.194 0.243 -16.166 1.00 76.62 104 ALA A CA 1
ATOM 781 C C . ALA A 1 104 ? 11.506 -1.072 -16.575 1.00 76.62 104 ALA A C 1
ATOM 783 O O . ALA A 1 104 ? 11.356 -1.355 -17.763 1.00 76.62 104 ALA A O 1
ATOM 784 N N . GLU A 1 105 ? 11.047 -1.846 -15.591 1.00 73.44 105 GLU A N 1
ATOM 785 C CA . GLU A 1 105 ? 10.388 -3.142 -15.790 1.00 73.44 105 GLU A CA 1
ATOM 786 C C . GLU A 1 105 ? 8.896 -3.026 -16.144 1.00 73.44 105 GLU A C 1
ATOM 788 O O . GLU A 1 105 ? 8.296 -3.992 -16.614 1.00 73.44 105 GLU A O 1
ATOM 793 N N . THR A 1 106 ? 8.283 -1.859 -15.925 1.00 67.56 106 THR A N 1
ATOM 794 C CA . THR A 1 106 ? 6.855 -1.604 -16.193 1.00 67.56 106 THR A CA 1
ATOM 795 C C . THR A 1 106 ? 6.614 -0.600 -17.317 1.00 67.56 106 THR A C 1
ATOM 797 O O . THR A 1 106 ? 5.468 -0.209 -17.550 1.00 67.56 106 THR A O 1
ATOM 800 N N . ASP A 1 107 ? 7.661 -0.208 -18.054 1.00 67.50 107 ASP A N 1
ATOM 801 C CA . ASP A 1 107 ? 7.509 0.630 -19.241 1.00 67.50 107 ASP A CA 1
ATOM 802 C C . ASP A 1 107 ? 6.608 -0.088 -20.251 1.00 67.50 107 ASP A C 1
ATOM 804 O O . ASP A 1 107 ? 6.987 -1.091 -20.854 1.00 67.50 107 ASP A O 1
ATOM 808 N N . VAL A 1 108 ? 5.400 0.447 -20.441 1.00 57.31 108 VAL A N 1
ATOM 809 C CA . VAL A 1 108 ? 4.378 -0.090 -21.351 1.00 57.31 108 VAL A CA 1
ATOM 810 C C . VAL A 1 108 ? 4.866 -0.214 -22.792 1.00 57.31 108 VAL A C 1
ATOM 812 O O . VAL A 1 108 ? 4.334 -1.030 -23.536 1.00 57.31 108 VAL A O 1
ATOM 815 N N . ARG A 1 109 ? 5.906 0.538 -23.182 1.00 57.72 109 ARG A N 1
ATOM 816 C CA . ARG A 1 109 ? 6.566 0.401 -24.490 1.00 57.72 109 ARG A CA 1
ATOM 817 C C . ARG A 1 109 ? 7.316 -0.926 -24.632 1.00 57.72 109 ARG A C 1
ATOM 819 O O . ARG A 1 109 ? 7.517 -1.390 -25.748 1.00 57.72 109 ARG A O 1
ATOM 826 N N . ASN A 1 110 ? 7.696 -1.532 -23.509 1.00 57.53 110 ASN A N 1
ATOM 827 C CA . ASN A 1 110 ? 8.437 -2.787 -23.424 1.00 57.53 110 ASN A CA 1
ATOM 828 C C . ASN A 1 110 ? 7.550 -3.976 -23.003 1.00 57.53 110 ASN A C 1
ATOM 830 O O . ASN A 1 110 ? 8.017 -5.116 -23.010 1.00 57.53 110 ASN A O 1
ATOM 834 N N . LEU A 1 111 ? 6.277 -3.748 -22.651 1.00 57.03 111 LEU A N 1
ATOM 835 C CA . LEU A 1 111 ? 5.334 -4.816 -22.307 1.00 57.03 111 LEU A CA 1
ATOM 836 C C . LEU A 1 111 ? 4.791 -5.473 -23.588 1.00 57.03 111 LEU A C 1
ATOM 838 O O . LEU A 1 111 ? 4.135 -4.838 -24.415 1.00 57.03 111 LEU A O 1
ATOM 842 N N . ARG A 1 112 ? 5.063 -6.772 -23.768 1.00 45.50 112 ARG A N 1
ATOM 843 C CA . ARG A 1 112 ? 4.551 -7.553 -24.906 1.00 45.50 112 ARG A CA 1
ATOM 844 C C . ARG A 1 112 ? 3.021 -7.657 -24.836 1.00 45.50 112 ARG A C 1
ATOM 846 O O . ARG A 1 112 ? 2.493 -8.172 -23.858 1.00 45.50 112 ARG A O 1
ATOM 853 N N . GLY A 1 113 ? 2.328 -7.247 -25.902 1.00 48.91 113 GLY A N 1
ATOM 854 C CA . GLY A 1 113 ? 0.895 -7.517 -26.101 1.00 48.91 113 GLY A CA 1
ATOM 855 C C . GLY A 1 113 ? -0.076 -6.367 -25.804 1.00 48.91 113 GLY A C 1
ATOM 856 O O . GLY A 1 113 ? -1.275 -6.558 -25.977 1.00 48.91 113 GLY A O 1
ATOM 857 N N . THR A 1 114 ? 0.392 -5.180 -25.410 1.00 45.44 114 THR A N 1
ATOM 858 C CA . THR A 1 114 ? -0.459 -3.979 -25.291 1.00 45.44 114 THR A CA 1
ATOM 859 C C . THR A 1 114 ? -0.420 -3.153 -26.582 1.00 45.44 114 THR A C 1
ATOM 861 O O . THR A 1 114 ? 0.636 -2.605 -26.904 1.00 45.44 114 THR A O 1
ATOM 864 N N . PRO A 1 115 ? -1.530 -3.033 -27.339 1.00 38.97 115 PRO A N 1
ATOM 865 C CA . PRO A 1 115 ? -1.582 -2.178 -28.519 1.00 38.97 115 PRO A CA 1
ATOM 866 C C . PRO A 1 115 ? -1.418 -0.715 -28.097 1.00 38.97 115 PRO A C 1
ATOM 868 O O . PRO A 1 115 ? -2.090 -0.244 -27.177 1.00 38.97 115 PRO A O 1
ATOM 871 N N . PHE A 1 116 ? -0.516 0.002 -28.763 1.00 41.62 116 PHE A N 1
ATOM 872 C CA . PHE A 1 116 ? -0.345 1.445 -28.611 1.00 41.62 116 PHE A CA 1
ATOM 873 C C . PHE A 1 116 ? -1.695 2.161 -28.791 1.00 41.62 116 PHE A C 1
ATOM 875 O O . PHE A 1 116 ? -2.357 1.959 -29.806 1.00 41.62 116 PHE A O 1
ATOM 882 N N . GLY A 1 117 ? -2.101 2.998 -27.827 1.00 40.19 117 GLY A N 1
ATOM 883 C CA . GLY A 1 117 ? -3.332 3.790 -27.964 1.00 40.19 117 GLY A CA 1
ATOM 884 C C . GLY A 1 117 ? -4.046 4.235 -26.685 1.00 40.19 117 GLY A C 1
ATOM 885 O O . GLY A 1 117 ? -5.007 4.989 -26.782 1.00 40.19 117 GLY A O 1
ATOM 886 N N . LEU A 1 118 ? -3.604 3.839 -25.488 1.00 41.59 118 LEU A N 1
ATOM 887 C CA . LEU A 1 118 ? -4.165 4.349 -24.230 1.00 41.59 118 LEU A CA 1
ATOM 888 C C . LEU A 1 118 ? -3.137 5.248 -23.536 1.00 41.59 118 LEU A C 1
ATOM 890 O O . LEU A 1 118 ? -2.006 4.822 -23.320 1.00 41.59 118 LEU A O 1
ATOM 894 N N . ASN A 1 119 ? -3.550 6.496 -23.267 1.00 44.00 119 ASN A N 1
ATOM 895 C CA . ASN A 1 119 ? -2.880 7.561 -22.505 1.00 44.00 119 ASN A CA 1
ATOM 896 C C . ASN A 1 119 ? -1.562 7.139 -21.859 1.00 44.00 119 ASN A C 1
ATOM 898 O O . ASN A 1 119 ? -1.598 6.335 -20.938 1.00 44.00 119 ASN A O 1
ATOM 902 N N . THR A 1 120 ? -0.440 7.731 -22.282 1.00 47.03 120 THR A N 1
ATOM 903 C CA . THR A 1 120 ? 0.892 7.592 -21.669 1.00 47.03 120 THR A CA 1
ATOM 904 C C . THR A 1 120 ? 0.797 7.617 -20.137 1.00 47.03 120 THR A C 1
ATOM 906 O O . THR A 1 120 ? 0.799 8.701 -19.545 1.00 47.03 120 THR A O 1
ATOM 909 N N . PRO A 1 121 ? 0.730 6.453 -19.460 1.00 46.88 121 PRO A N 1
ATOM 910 C CA . PRO A 1 121 ? 0.341 6.405 -18.050 1.00 46.88 121 PRO A CA 1
ATOM 911 C C . PRO A 1 121 ? 1.432 6.991 -17.146 1.00 46.88 121 PRO A C 1
ATOM 913 O O . PRO A 1 121 ? 1.180 7.356 -16.005 1.00 46.88 121 PRO A O 1
ATOM 916 N N . PHE A 1 122 ? 2.631 7.169 -17.705 1.00 49.66 122 PHE A N 1
ATOM 917 C CA . PHE A 1 122 ? 3.830 7.659 -17.034 1.00 49.66 122 PHE A CA 1
ATOM 918 C C . PHE A 1 122 ? 4.270 9.053 -17.496 1.00 49.66 122 PHE A C 1
ATOM 920 O O . PHE A 1 122 ? 5.332 9.528 -17.098 1.00 49.66 122 PHE A O 1
ATOM 927 N N . GLN A 1 123 ? 3.469 9.753 -18.311 1.00 48.94 123 GLN A N 1
ATOM 928 C CA . GLN A 1 123 ? 3.779 11.139 -18.697 1.00 48.94 123 GLN A CA 1
ATOM 929 C C . GLN A 1 123 ? 3.874 12.052 -17.460 1.00 48.94 123 GLN A C 1
ATOM 931 O O . GLN A 1 123 ? 4.681 12.977 -17.436 1.00 48.94 123 GLN A O 1
ATOM 936 N N . ARG A 1 124 ? 3.118 11.725 -16.402 1.00 49.22 124 ARG A N 1
ATOM 937 C CA . ARG A 1 124 ? 3.125 12.413 -15.102 1.00 49.22 124 ARG A CA 1
ATOM 938 C C . ARG A 1 124 ? 4.400 12.140 -14.293 1.00 49.22 124 ARG A C 1
ATOM 940 O O . ARG A 1 124 ? 5.011 13.087 -13.806 1.00 49.22 124 ARG A O 1
ATOM 947 N N . ALA A 1 125 ? 4.868 10.889 -14.259 1.00 45.44 125 ALA A N 1
ATOM 948 C CA . ALA A 1 125 ? 6.149 10.521 -13.644 1.00 45.44 125 ALA A CA 1
ATOM 949 C C . ALA A 1 125 ? 7.348 11.192 -14.351 1.00 45.44 125 ALA A C 1
ATOM 951 O O . ALA A 1 125 ? 8.299 11.634 -13.708 1.00 45.44 125 ALA A O 1
ATOM 952 N N . ILE A 1 126 ? 7.285 11.356 -15.680 1.00 45.06 126 ILE A N 1
ATOM 953 C CA . ILE A 1 126 ? 8.295 12.098 -16.458 1.00 45.06 126 ILE A CA 1
ATOM 954 C C . ILE A 1 126 ? 8.213 13.615 -16.201 1.00 45.06 126 ILE A C 1
ATOM 956 O O . ILE A 1 126 ? 9.245 14.283 -16.156 1.00 45.06 126 ILE A O 1
ATOM 960 N N . GLN A 1 127 ? 7.021 14.180 -15.990 1.00 48.91 127 GLN A N 1
ATOM 961 C CA . GLN A 1 127 ? 6.842 15.611 -15.701 1.00 48.91 127 GLN A CA 1
ATOM 962 C C . GLN A 1 127 ? 7.360 16.017 -14.315 1.00 48.91 127 GLN A C 1
ATOM 964 O O . GLN A 1 127 ? 7.926 17.108 -14.192 1.00 48.91 127 GLN A O 1
ATOM 969 N N . ALA A 1 128 ? 7.299 15.122 -13.322 1.00 46.00 128 ALA A N 1
ATOM 970 C CA . ALA A 1 128 ? 7.954 15.307 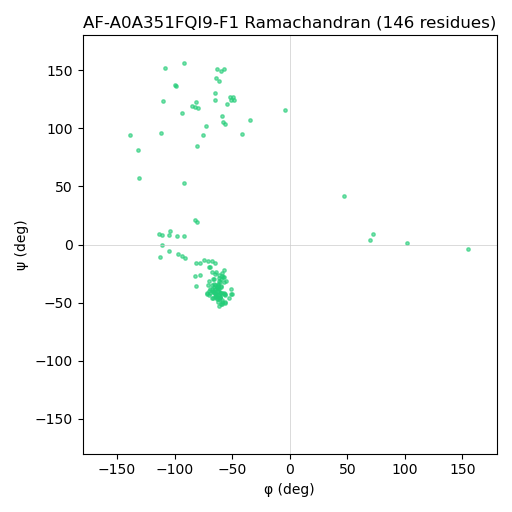-12.024 1.00 46.00 128 ALA A CA 1
ATOM 971 C C . ALA A 1 128 ? 9.477 15.540 -12.154 1.00 46.00 128 ALA A C 1
ATOM 973 O O . ALA A 1 128 ? 10.058 16.281 -11.366 1.00 46.00 128 ALA A O 1
ATOM 974 N N . ARG A 1 129 ? 10.115 15.014 -13.215 1.00 44.22 129 ARG A N 1
ATOM 975 C CA . ARG A 1 129 ? 11.533 15.265 -13.551 1.00 44.22 129 ARG A CA 1
ATOM 976 C C . ARG A 1 129 ? 11.812 16.696 -14.032 1.00 44.22 129 ARG A C 1
ATOM 978 O O . ARG A 1 129 ? 12.963 17.111 -14.065 1.00 44.22 129 ARG A O 1
ATOM 985 N N . THR A 1 130 ? 10.787 17.428 -14.472 1.00 47.91 130 THR A N 1
ATOM 986 C CA . THR A 1 130 ? 10.923 18.725 -15.168 1.00 47.91 130 THR A CA 1
ATOM 987 C C . THR A 1 130 ? 10.437 19.925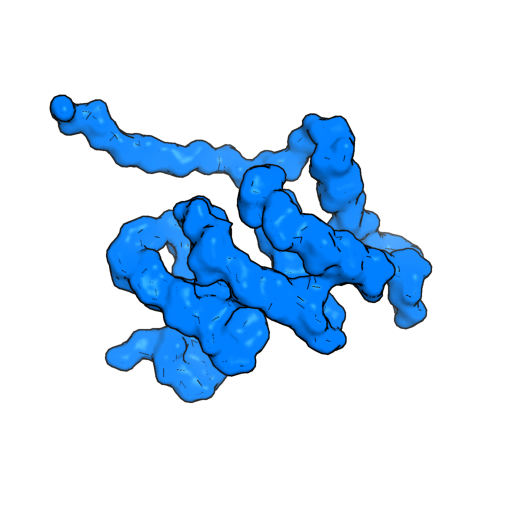 -14.358 1.00 47.91 130 THR A C 1
ATOM 989 O O . THR A 1 130 ? 10.491 21.047 -14.853 1.00 47.91 130 THR A O 1
ATOM 992 N N . GLY A 1 131 ? 9.931 19.717 -13.138 1.00 45.75 131 GLY A N 1
ATOM 993 C CA . GLY A 1 131 ? 9.421 20.804 -12.294 1.00 45.75 131 GLY A CA 1
ATOM 994 C C . GLY A 1 131 ? 8.119 21.453 -12.789 1.00 45.75 131 GLY A C 1
ATOM 995 O O . GLY A 1 131 ? 7.637 22.395 -12.165 1.00 45.75 131 GLY A O 1
ATOM 996 N N . LYS A 1 132 ? 7.499 20.953 -13.869 1.00 45.34 132 LYS A N 1
ATOM 997 C CA . LYS A 1 132 ? 6.135 21.345 -14.251 1.00 45.34 132 LYS A CA 1
ATOM 998 C C . LYS A 1 132 ? 5.146 20.663 -13.310 1.00 45.34 132 LYS A C 1
ATOM 1000 O O . LYS A 1 132 ? 4.771 19.511 -13.510 1.00 45.34 132 LYS A O 1
ATOM 1005 N N . ALA A 1 133 ? 4.772 21.384 -12.258 1.00 43.75 133 ALA A N 1
ATOM 1006 C CA . ALA A 1 133 ? 3.782 20.964 -11.284 1.00 43.75 133 ALA A CA 1
ATOM 1007 C C . ALA A 1 133 ? 2.457 20.597 -11.968 1.00 43.75 133 ALA A C 1
ATOM 1009 O O . ALA A 1 133 ? 1.816 21.437 -12.594 1.00 43.75 133 ALA A O 1
ATOM 1010 N N . ILE A 1 134 ? 2.023 19.352 -11.785 1.00 42.81 134 ILE A N 1
ATOM 1011 C CA . ILE A 1 134 ? 0.606 18.993 -11.874 1.00 42.81 134 ILE A CA 1
ATOM 1012 C C . ILE A 1 134 ? 0.253 18.165 -10.636 1.00 42.81 134 ILE A C 1
ATOM 1014 O O . ILE A 1 134 ? -0.157 17.009 -10.706 1.00 42.81 134 ILE A O 1
ATOM 1018 N N . TYR A 1 135 ? 0.485 18.757 -9.462 1.00 44.12 135 TYR A N 1
ATOM 1019 C CA . TYR A 1 135 ? -0.006 18.212 -8.203 1.00 44.12 135 TYR A CA 1
ATOM 1020 C C 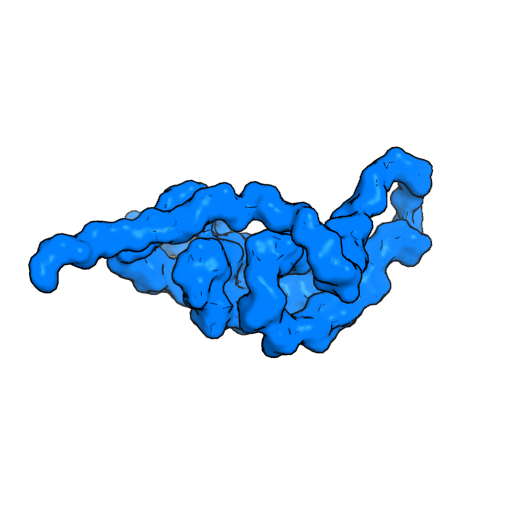. TYR A 1 135 ? -1.520 18.438 -8.146 1.00 44.12 135 TYR A C 1
ATOM 1022 O O . TYR A 1 135 ? -1.969 19.533 -7.833 1.00 44.12 135 TYR A O 1
ATOM 1030 N N . TYR A 1 136 ? -2.323 17.407 -8.416 1.00 40.03 136 TYR A N 1
ATOM 1031 C CA . TYR A 1 136 ? -3.776 17.447 -8.172 1.00 40.03 136 TYR A CA 1
ATOM 1032 C C . TYR A 1 136 ? -4.158 17.133 -6.715 1.00 40.03 136 TYR A C 1
ATOM 1034 O O . TYR A 1 136 ? -5.293 16.761 -6.428 1.00 40.03 136 TYR A O 1
ATOM 1042 N N . ARG A 1 137 ? -3.235 17.276 -5.760 1.00 44.31 137 ARG A N 1
ATOM 1043 C CA . ARG A 1 137 ? -3.556 17.132 -4.338 1.00 44.31 137 ARG A CA 1
ATOM 1044 C C . ARG A 1 137 ? -2.990 18.304 -3.544 1.00 44.31 137 ARG A C 1
ATOM 1046 O O . ARG A 1 137 ? -1.932 18.189 -2.945 1.00 44.31 137 ARG A O 1
ATOM 1053 N N . TRP A 1 138 ? -3.730 19.408 -3.564 1.00 37.34 138 TRP A N 1
ATOM 1054 C CA . TRP A 1 138 ? -3.600 20.519 -2.624 1.00 37.34 138 TRP A CA 1
ATOM 1055 C C . TRP A 1 138 ? -5.003 21.006 -2.243 1.00 37.34 138 TRP A C 1
ATOM 1057 O O . TRP A 1 138 ? -5.591 21.828 -2.932 1.00 37.34 138 TRP A O 1
ATOM 1067 N N . GLU A 1 139 ? -5.529 20.498 -1.134 1.00 31.52 139 GLU A N 1
ATOM 1068 C CA . GLU A 1 139 ? -5.820 21.423 -0.040 1.00 31.52 139 GLU A CA 1
ATOM 1069 C C . GLU A 1 139 ? -4.645 21.265 0.933 1.00 31.52 139 GLU A C 1
ATOM 1071 O O . GLU A 1 139 ? -4.172 20.134 1.113 1.00 31.52 139 GLU A O 1
ATOM 1076 N N . PRO A 1 140 ? -4.104 22.355 1.497 1.00 33.28 140 PRO A N 1
ATOM 1077 C CA . PRO A 1 140 ? -3.100 22.239 2.544 1.00 33.28 140 PRO A CA 1
ATOM 1078 C C . PRO A 1 140 ? -3.672 21.422 3.716 1.00 33.28 140 PRO A C 1
ATOM 1080 O O . PRO A 1 140 ? -4.889 21.441 3.928 1.00 33.28 140 PRO A O 1
ATOM 1083 N N . PRO A 1 141 ? -2.836 20.705 4.491 1.00 38.22 141 PRO A N 1
ATOM 1084 C CA . PRO A 1 141 ? -3.282 20.173 5.773 1.00 38.22 141 PRO A CA 1
ATOM 1085 C C . PRO A 1 141 ? -3.908 21.330 6.553 1.00 38.22 141 PRO A C 1
ATOM 1087 O O . PRO A 1 141 ? -3.283 22.383 6.689 1.00 38.22 141 PRO A O 1
ATOM 1090 N N . GLN A 1 142 ? -5.158 21.163 6.990 1.00 36.69 142 GLN A N 1
ATOM 1091 C CA . GLN A 1 142 ? -5.825 22.122 7.863 1.00 36.69 142 GLN A CA 1
ATOM 1092 C C . GLN A 1 142 ? -4.923 22.275 9.087 1.00 36.69 142 GLN A C 1
ATOM 1094 O O . GLN A 1 142 ? -4.830 21.369 9.915 1.00 36.69 142 GLN A O 1
ATOM 1099 N N . THR A 1 143 ? -4.185 23.381 9.157 1.00 37.25 143 THR A N 1
ATOM 1100 C CA . THR A 1 143 ? -3.466 23.770 10.360 1.00 37.25 143 THR A CA 1
ATOM 1101 C C . THR A 1 143 ? -4.522 23.893 11.438 1.00 37.25 143 THR A C 1
ATOM 1103 O O . THR A 1 143 ? -5.322 24.828 11.412 1.00 37.25 143 THR A O 1
ATOM 1106 N N . GLY A 1 144 ? -4.564 22.911 12.339 1.00 35.62 144 GLY A N 1
ATOM 1107 C CA . GLY A 1 144 ? -5.311 23.029 13.576 1.00 35.62 144 GLY A CA 1
ATOM 1108 C C . GLY A 1 144 ? -4.948 24.368 14.201 1.00 35.62 144 GLY A C 1
ATOM 1109 O O . GLY A 1 144 ? -3.769 24.682 14.360 1.00 35.62 144 GLY A O 1
ATOM 1110 N N . SER A 1 145 ? -5.976 25.168 14.451 1.00 37.59 145 SER A N 1
ATOM 1111 C CA . SER A 1 145 ? -5.936 26.442 15.154 1.00 37.59 145 SER A CA 1
ATOM 1112 C C . SER A 1 145 ? -4.896 26.438 16.279 1.00 37.59 145 SER A C 1
ATOM 1114 O O . SER A 1 145 ? -5.114 25.821 17.324 1.00 37.59 145 SER A O 1
ATOM 1116 N N . GLN A 1 146 ? -3.782 27.144 16.083 1.00 36.72 146 GLN A N 1
ATOM 1117 C CA . GLN A 1 146 ? -3.030 27.696 17.202 1.00 36.72 146 GLN A CA 1
ATOM 1118 C C . GLN A 1 146 ? -3.736 28.982 17.624 1.00 36.72 146 GLN A C 1
ATOM 1120 O O . GLN A 1 146 ? -3.379 30.066 17.183 1.00 36.72 146 GLN A O 1
ATOM 1125 N N . ASP A 1 147 ? -4.753 28.819 18.466 1.00 39.88 147 ASP A N 1
ATOM 1126 C CA . ASP A 1 147 ? -5.208 29.862 19.379 1.00 39.88 147 ASP A CA 1
ATOM 1127 C C . ASP A 1 147 ? -4.877 29.400 20.800 1.00 39.88 147 ASP A C 1
ATOM 1129 O O . ASP A 1 147 ? -5.612 28.600 21.391 1.00 39.88 147 ASP A O 1
ATOM 1133 N N . ARG A 1 148 ? -3.728 29.865 21.305 1.00 37.75 148 ARG A N 1
ATOM 1134 C CA . ARG A 1 148 ? -3.515 30.523 22.610 1.00 37.75 148 ARG A CA 1
ATOM 1135 C C . ARG A 1 148 ? -2.030 30.683 22.908 1.00 37.75 148 ARG A C 1
ATOM 1137 O O . ARG A 1 148 ? -1.303 29.669 22.844 1.00 37.75 148 ARG A O 1
#

Solvent-accessible surface area (backbone atoms only — not comparable to full-atom values): 8729 Å² total; per-residue (Å²): 136,56,56,70,71,43,91,50,59,69,52,19,29,53,43,33,44,50,49,43,73,63,70,57,84,48,68,66,54,63,61,46,34,55,58,38,21,66,41,94,45,62,70,28,6,34,38,13,14,44,30,28,43,78,69,71,38,36,78,68,13,42,67,23,37,49,50,20,27,67,37,91,51,66,69,45,18,52,53,32,49,59,54,54,73,79,49,63,70,84,70,38,64,91,44,44,71,49,49,53,51,35,49,69,78,60,38,65,92,74,47,88,88,65,78,89,84,71,75,72,86,53,57,63,65,57,32,65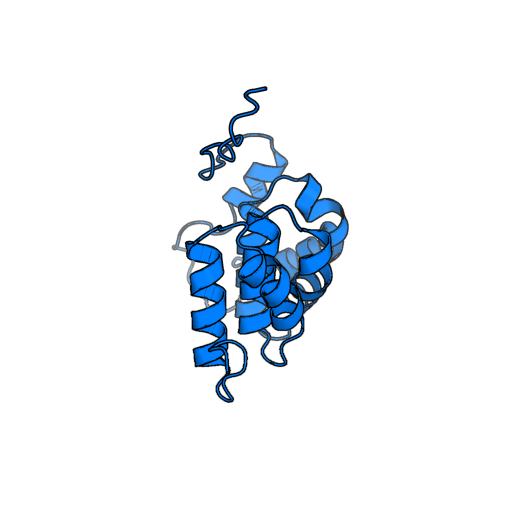,77,67,73,59,81,79,77,91,79,74,76,75,82,80,74,73,81,87,82,129

Radius of gyration: 16.5 Å; Cα contacts (8 Å, |Δi|>4): 150; chains: 1; bounding box: 28×44×51 Å

Secondary structure (DSSP, 8-state):
--GGG-SSHHHHHHHHHHHHHH----HHHHHHHHHHTT-SSHHHHHHHHHHHHHTT-HHHHHHHHHHHHH-SSHHHHHHHHHHHTTS-GGGTGGGHHHHHHHHHHH-TTTSTT--S-S--TTHHHHHHTTT-------SPP-------

Nearest PDB structures (foldseek):
  4x8q-assembly1_A  TM=4.618E-01  e=1.255E-01  Streptococcus mutans
  3l9t-assembly1_A  TM=4.843E-01  e=2.774E-01  Streptococcus mutans UA159
  8r09-assembly1_B1  TM=6.561E-01  e=3.147E+00  Homo sapiens
  5cd6-assembly1_A  TM=5.900E-01  e=5.429E+00  Parabacteroides distasonis ATCC 8503
  5y7q-assembly1_A  TM=5.312E-01  e=6.955E+00  Pseudomonas aeruginosa PAO1

Sequence (148 aa):
MTRLDAPDSAIRFWAAMGFVALRSDDPWIVSALPKAAQDDSISVRITAANGLFNLGRHEAGRLAMIAGLEYPIIAARIRAACTLDTQPPVANDQLQPALKRATAETDVRNLRGTPFGLNTPFQRAIQARTGKAIYYRWEPPQTGSQDR

Mean predicted aligned error: 10.89 Å